Protein AF-A0A563VR10-F1 (afdb_monomer)

Mean predicted aligned error: 5.76 Å

Foldseek 3Di:
DPPPPQDLVNLCVLLVHDSVVSVQLPDPPRPDDPVVVQSSQVSVVHGDDDDDDD

InterPro domains:
  IPR010982 Lambda repressor-like, DNA-binding domain superfamily [G3DSA:1.10.260.40] (1-53)
  IPR010982 Lambda repressor-like, DNA-binding domain superfamily [SSF47413] (1-52)

pLDDT: mean 83.27, std 10.64, range [43.84, 93.56]

Nearest PDB structures (foldseek):
  6u0i-assembly1_B  TM=8.425E-01  e=8.651E-03  Escherichia coli str. K-12 substr. DH10B
  6af4-assembly2_F  TM=7.583E-01  e=4.051E-02  Streptococcus pneumoniae TIGR4
  2wiu-assembly1_B  TM=8.029E-01  e=8.477E-02  Escherichia coli
  6af4-assembly1_B  TM=7.416E-01  e=6.931E-02  Streptococcus pneumoniae TIGR4
  5d4z-assembly7_1  TM=7.561E-01  e=2.320E-01  Salmonella phage SPC32H

Secondary structure (DSSP, 8-state):
-------HHHHHHHHTS-HHHHHHHT-TTS---HHHHHHHHHHTT---------

Solvent-accessible surface area (backbone atoms only — not comparable to full-atom values): 3574 Å² total; per-residue (Å²): 134,86,70,75,88,73,47,62,63,58,52,9,62,72,68,74,47,56,52,69,55,45,55,39,66,71,30,90,87,42,95,59,58,66,70,60,50,46,54,57,31,46,75,69,79,41,78,84,83,87,80,93,82,134

Structure (mmCIF, N/CA/C/O backbone):
data_AF-A0A563VR10-F1
#
_entry.id   AF-A0A563VR10-F1
#
loop_
_atom_site.group_PDB
_atom_site.id
_atom_site.type_symbol
_atom_site.label_atom_id
_atom_site.label_alt_id
_atom_site.label_comp_id
_atom_site.label_asym_id
_atom_site.label_entity_id
_atom_site.label_seq_id
_atom_site.pdbx_PDB_ins_code
_atom_site.Cartn_x
_atom_site.Cartn_y
_atom_site.Cartn_z
_atom_site.occupancy
_atom_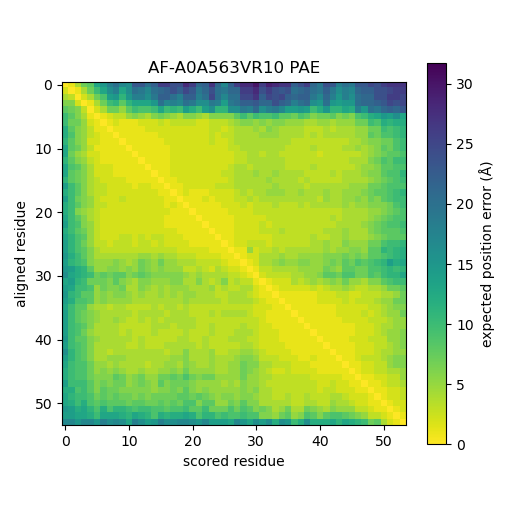site.B_iso_or_equiv
_atom_site.auth_seq_id
_atom_site.auth_comp_id
_atom_site.auth_asym_id
_atom_site.auth_atom_id
_atom_site.pdbx_PDB_model_num
ATOM 1 N N . MET A 1 1 ? 2.557 -19.506 8.532 1.00 43.84 1 MET A N 1
ATOM 2 C CA . MET A 1 1 ? 2.485 -18.954 7.165 1.00 43.84 1 MET A CA 1
ATOM 3 C C . MET A 1 1 ? 3.799 -18.253 6.856 1.00 43.84 1 MET A C 1
ATOM 5 O O . MET A 1 1 ? 3.977 -17.124 7.282 1.00 43.84 1 MET A O 1
ATOM 9 N N . GLN A 1 2 ? 4.742 -18.907 6.172 1.00 44.41 2 GLN A N 1
ATOM 10 C CA . GLN A 1 2 ? 5.739 -18.148 5.412 1.00 44.41 2 GLN A CA 1
ATOM 11 C C . GLN A 1 2 ? 5.053 -17.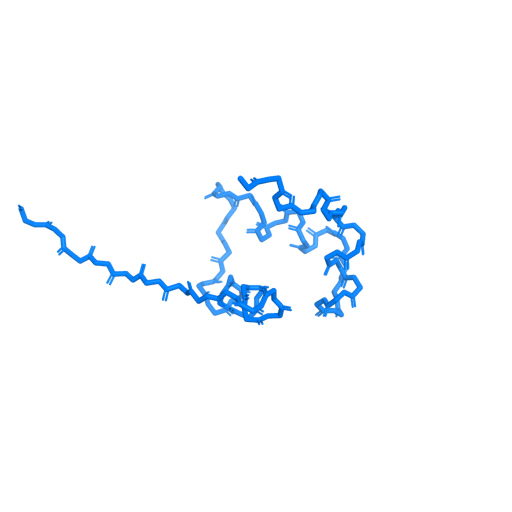782 4.097 1.00 44.41 2 GLN A C 1
ATOM 13 O O . GLN A 1 2 ? 5.117 -18.528 3.121 1.00 44.41 2 GLN A O 1
ATOM 18 N N . GLU A 1 3 ? 4.274 -16.697 4.115 1.00 50.81 3 GLU A N 1
ATOM 19 C CA . GLU A 1 3 ? 3.839 -16.073 2.868 1.00 50.81 3 GLU A CA 1
ATOM 20 C C . GLU A 1 3 ? 5.104 -15.785 2.064 1.00 50.81 3 GLU A C 1
ATOM 22 O O . GLU A 1 3 ? 6.050 -15.204 2.593 1.00 50.81 3 GLU A O 1
ATOM 27 N N . LYS A 1 4 ? 5.153 -16.308 0.833 1.00 56.84 4 LYS A N 1
ATOM 28 C CA . LYS A 1 4 ? 6.276 -16.191 -0.103 1.00 56.84 4 LYS A CA 1
ATOM 29 C C . LYS A 1 4 ? 6.963 -14.839 0.077 1.00 56.84 4 LYS A C 1
ATOM 31 O O . LYS A 1 4 ? 6.298 -13.815 -0.058 1.00 56.84 4 LYS A O 1
ATOM 36 N N . ALA A 1 5 ? 8.266 -14.840 0.355 1.00 67.12 5 ALA A N 1
ATOM 37 C CA . ALA A 1 5 ? 9.074 -13.626 0.408 1.00 67.12 5 ALA A CA 1
ATOM 38 C C . ALA A 1 5 ? 9.145 -13.008 -0.999 1.00 67.12 5 ALA A C 1
ATOM 40 O O . ALA A 1 5 ? 10.111 -13.179 -1.737 1.00 67.12 5 ALA A O 1
ATOM 41 N N . MET A 1 6 ? 8.059 -12.360 -1.410 1.00 78.19 6 MET A N 1
ATOM 42 C CA . MET A 1 6 ? 7.951 -11.647 -2.664 1.00 78.19 6 MET A CA 1
ATOM 43 C C . MET A 1 6 ? 8.884 -10.447 -2.575 1.00 78.19 6 MET A C 1
ATOM 45 O O . MET A 1 6 ? 8.804 -9.628 -1.658 1.00 78.19 6 MET A O 1
ATOM 49 N N . THR A 1 7 ? 9.802 -10.354 -3.524 1.00 86.19 7 THR A N 1
ATOM 50 C CA . THR A 1 7 ? 10.741 -9.237 -3.583 1.00 86.19 7 THR A CA 1
ATOM 51 C C . THR A 1 7 ? 10.021 -7.957 -4.008 1.00 86.19 7 THR A C 1
ATOM 53 O O . THR A 1 7 ? 9.003 -7.992 -4.704 1.00 86.19 7 THR A O 1
ATOM 56 N N . LYS A 1 8 ? 10.585 -6.798 -3.656 1.00 85.69 8 LYS A N 1
ATOM 57 C CA . LYS A 1 8 ? 10.054 -5.486 -4.072 1.00 85.69 8 LYS A CA 1
ATOM 58 C C . LYS A 1 8 ? 9.942 -5.359 -5.596 1.00 85.69 8 LYS A C 1
ATOM 60 O O . LYS A 1 8 ? 9.001 -4.749 -6.082 1.00 85.69 8 LYS A O 1
ATOM 65 N N . VAL A 1 9 ? 10.853 -5.991 -6.340 1.00 88.38 9 VAL A N 1
ATOM 66 C CA . VAL A 1 9 ? 10.842 -6.027 -7.813 1.00 88.38 9 VAL A CA 1
ATOM 67 C C . VAL A 1 9 ? 9.670 -6.850 -8.348 1.00 88.38 9 VAL A C 1
ATOM 69 O O . VAL A 1 9 ? 9.017 -6.440 -9.303 1.00 88.38 9 VAL A O 1
ATOM 72 N N . GLN A 1 10 ? 9.373 -7.997 -7.731 1.00 88.44 10 GLN A N 1
ATOM 73 C CA . GLN A 1 10 ? 8.205 -8.804 -8.099 1.00 88.44 10 GLN A CA 1
ATOM 74 C C . GLN A 1 10 ? 6.900 -8.056 -7.819 1.00 88.44 10 GLN A C 1
ATOM 76 O O . GLN A 1 10 ? 6.001 -8.087 -8.652 1.00 88.44 10 GLN A O 1
ATOM 81 N N . LEU A 1 11 ? 6.829 -7.334 -6.697 1.00 85.69 11 LEU A N 1
ATOM 82 C CA . LEU A 1 11 ? 5.683 -6.488 -6.379 1.00 85.69 11 LEU A CA 1
ATOM 83 C C . LEU A 1 11 ? 5.538 -5.320 -7.368 1.00 85.69 11 LEU A C 1
ATOM 85 O O . LEU A 1 11 ? 4.433 -5.046 -7.814 1.00 85.69 11 LEU A O 1
ATOM 89 N N . ALA A 1 12 ? 6.638 -4.680 -7.772 1.00 89.38 12 ALA A N 1
ATOM 90 C CA . ALA A 1 12 ? 6.611 -3.601 -8.767 1.00 89.38 12 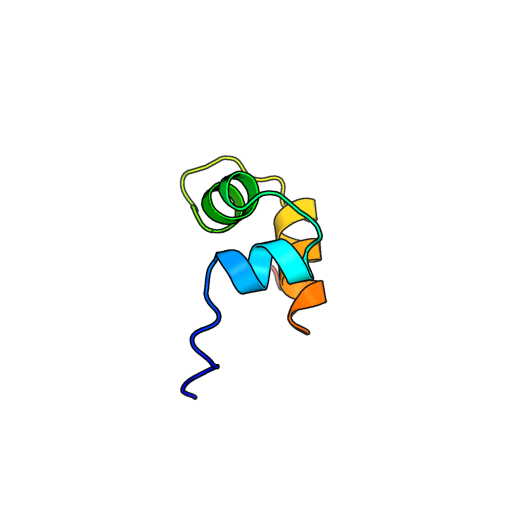ALA A CA 1
ATOM 91 C C . ALA A 1 12 ? 6.043 -4.085 -10.106 1.00 89.38 12 ALA A C 1
ATOM 93 O O . ALA A 1 12 ? 5.143 -3.463 -10.660 1.00 89.38 12 ALA A O 1
ATOM 94 N N . ARG A 1 13 ? 6.505 -5.252 -10.573 1.00 89.75 13 ARG A N 1
ATOM 95 C CA . ARG A 1 13 ? 5.993 -5.887 -11.797 1.00 89.75 13 ARG A CA 1
ATOM 96 C C . ARG A 1 13 ? 4.519 -6.261 -11.691 1.00 89.75 13 ARG A C 1
ATOM 98 O O . ARG A 1 13 ? 3.787 -6.093 -12.653 1.00 89.75 13 ARG A O 1
ATOM 105 N N . LEU A 1 14 ? 4.093 -6.775 -10.539 1.00 86.44 14 LEU A N 1
ATOM 106 C CA . LEU A 1 14 ? 2.700 -7.157 -10.312 1.00 86.44 14 LEU A CA 1
ATOM 107 C C . LEU A 1 14 ? 1.760 -5.943 -10.314 1.00 86.44 14 LEU A C 1
ATOM 109 O O . LEU A 1 14 ? 0.627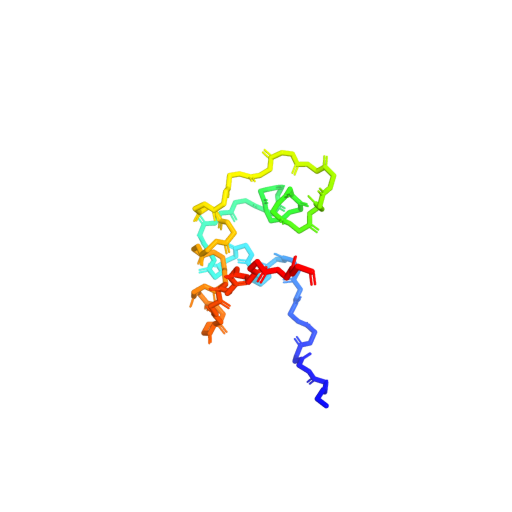 -6.044 -10.773 1.00 86.44 14 LEU A O 1
ATOM 113 N N . LEU A 1 15 ? 2.227 -4.810 -9.789 1.00 84.12 15 LEU A N 1
ATOM 114 C CA . LEU A 1 15 ? 1.459 -3.569 -9.701 1.00 84.12 15 LEU A CA 1
ATOM 115 C C . LEU A 1 15 ? 1.587 -2.671 -10.933 1.00 84.12 15 LEU A C 1
ATOM 117 O O . LEU A 1 15 ? 0.886 -1.663 -10.991 1.00 84.12 15 LEU A O 1
ATOM 121 N N . ASP A 1 16 ? 2.456 -3.032 -11.880 1.00 88.31 16 ASP A N 1
ATOM 122 C CA . ASP A 1 16 ? 2.837 -2.211 -13.033 1.00 88.31 16 ASP A CA 1
ATOM 123 C C . ASP A 1 16 ? 3.303 -0.802 -12.617 1.00 88.31 16 ASP A C 1
ATOM 125 O O . ASP A 1 16 ? 2.837 0.226 -13.104 1.00 88.31 16 ASP A O 1
ATOM 129 N N . VAL A 1 17 ? 4.200 -0.755 -11.626 1.00 88.50 17 VAL A N 1
ATOM 130 C CA . VAL A 1 17 ? 4.782 0.489 -11.099 1.00 88.50 17 VAL A CA 1
ATOM 131 C C . VAL A 1 17 ? 6.286 0.361 -10.899 1.00 88.50 17 VAL A C 1
ATOM 133 O O . VAL A 1 17 ? 6.838 -0.734 -10.767 1.00 88.50 17 VAL A O 1
ATOM 136 N N . ASP A 1 18 ? 6.955 1.505 -10.783 1.00 90.19 18 ASP A N 1
ATOM 137 C CA . ASP A 1 18 ? 8.364 1.555 -10.419 1.00 90.19 18 ASP A CA 1
ATOM 138 C C . ASP A 1 18 ? 8.622 1.016 -9.007 1.00 90.19 18 ASP A C 1
ATOM 140 O O . ASP A 1 18 ? 7.861 1.234 -8.060 1.00 90.19 18 ASP A O 1
ATOM 144 N N . GLU A 1 19 ? 9.791 0.407 -8.807 1.00 88.38 19 GLU A N 1
ATOM 145 C CA . GLU A 1 19 ? 10.210 -0.095 -7.492 1.00 88.38 19 GLU A CA 1
ATOM 146 C C . GLU A 1 19 ? 10.253 1.018 -6.425 1.00 88.38 19 GLU A C 1
ATOM 148 O O . GLU A 1 19 ? 10.055 0.768 -5.235 1.00 88.38 19 GLU A O 1
ATOM 153 N N . LYS A 1 20 ? 10.480 2.273 -6.836 1.00 90.12 20 LYS A N 1
ATOM 154 C CA . LYS A 1 20 ? 10.442 3.437 -5.940 1.00 90.12 20 LYS A CA 1
ATOM 155 C C . LYS A 1 20 ? 9.043 3.670 -5.364 1.00 90.12 20 LYS A C 1
ATOM 157 O O . LYS A 1 20 ? 8.937 3.985 -4.179 1.00 90.12 20 LYS A O 1
ATOM 162 N N . GLU A 1 21 ? 8.000 3.473 -6.166 1.00 87.94 21 GLU A N 1
ATOM 1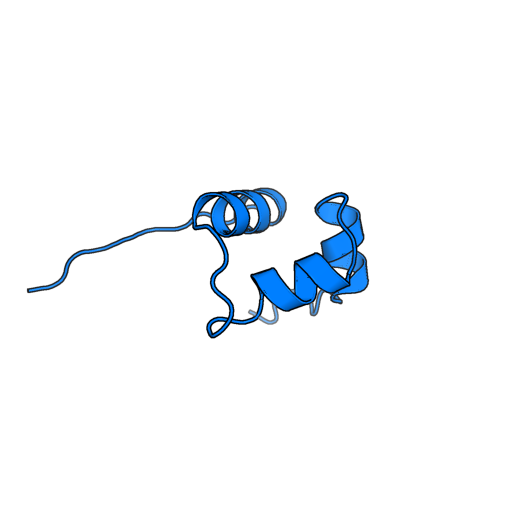63 C CA . GLU A 1 21 ? 6.611 3.555 -5.705 1.00 87.94 21 GLU A CA 1
ATOM 164 C C . GLU A 1 21 ? 6.306 2.417 -4.737 1.00 87.94 21 GLU A C 1
ATOM 166 O O . GLU A 1 21 ? 5.748 2.655 -3.672 1.00 87.94 21 GLU A O 1
ATOM 171 N N . VAL A 1 22 ? 6.788 1.203 -5.017 1.00 88.00 22 VAL A N 1
ATOM 172 C CA . VAL A 1 22 ? 6.664 0.075 -4.081 1.00 88.00 22 VAL A CA 1
ATOM 173 C C . VAL A 1 22 ? 7.305 0.388 -2.729 1.00 88.00 22 VAL A C 1
ATOM 175 O O . VAL A 1 22 ? 6.711 0.120 -1.688 1.00 88.00 22 VAL A O 1
ATOM 178 N N . ARG A 1 23 ? 8.502 0.989 -2.709 1.00 87.94 23 ARG A N 1
ATOM 179 C CA . ARG A 1 23 ? 9.164 1.378 -1.450 1.00 87.94 23 ARG A CA 1
ATOM 180 C C . ARG A 1 23 ? 8.346 2.398 -0.657 1.00 87.94 23 ARG A C 1
ATOM 182 O O . ARG A 1 23 ? 8.331 2.301 0.561 1.00 87.94 23 ARG A O 1
ATOM 189 N N . ARG A 1 24 ? 7.680 3.338 -1.334 1.00 89.56 24 ARG A N 1
ATOM 190 C CA . ARG A 1 24 ? 6.799 4.343 -0.717 1.00 89.56 24 ARG A CA 1
ATOM 191 C C . ARG A 1 24 ? 5.512 3.728 -0.175 1.00 89.56 24 ARG A C 1
ATOM 193 O O . ARG A 1 24 ? 5.123 4.038 0.942 1.00 89.56 24 ARG A O 1
ATOM 200 N N . ILE A 1 25 ? 4.891 2.826 -0.935 1.00 84.44 25 ILE A N 1
ATOM 201 C CA . ILE A 1 25 ? 3.672 2.110 -0.528 1.00 84.44 25 ILE A CA 1
ATOM 202 C C . ILE A 1 25 ? 3.921 1.260 0.721 1.00 84.44 25 ILE A C 1
ATOM 204 O O . ILE A 1 25 ? 3.062 1.179 1.592 1.00 84.44 25 ILE A O 1
ATOM 208 N N . LEU A 1 26 ? 5.101 0.642 0.811 1.00 81.19 26 LEU A N 1
ATOM 209 C CA . LEU A 1 26 ? 5.500 -0.190 1.946 1.00 81.19 26 LEU A CA 1
ATOM 210 C C . LEU A 1 26 ? 6.059 0.601 3.137 1.00 81.19 26 LEU A C 1
ATOM 212 O O . LEU A 1 26 ? 6.335 -0.011 4.165 1.00 81.19 26 LEU A O 1
ATOM 216 N N . ASP A 1 27 ? 6.269 1.913 3.011 1.00 82.75 27 ASP A N 1
ATOM 217 C CA . ASP A 1 27 ? 6.749 2.764 4.100 1.00 82.75 27 ASP A CA 1
ATOM 218 C C . ASP A 1 27 ? 5.557 3.404 4.833 1.00 82.75 27 ASP A C 1
ATOM 220 O O . ASP A 1 27 ? 4.942 4.330 4.299 1.00 82.75 27 ASP A O 1
ATOM 224 N N . PRO A 1 28 ? 5.238 2.985 6.075 1.00 78.06 28 PRO A N 1
ATOM 225 C CA . PRO A 1 28 ? 4.124 3.550 6.838 1.00 78.06 28 PRO A CA 1
ATOM 226 C C . PRO A 1 28 ? 4.328 5.023 7.218 1.00 78.06 28 PRO A C 1
ATOM 228 O O . PRO A 1 28 ? 3.375 5.691 7.609 1.00 78.06 28 PRO A O 1
ATOM 231 N N . ARG A 1 29 ? 5.570 5.529 7.161 1.00 84.88 29 ARG A N 1
ATOM 232 C CA . ARG A 1 29 ? 5.908 6.931 7.454 1.00 84.88 29 ARG A CA 1
ATOM 233 C C . ARG A 1 29 ? 5.787 7.819 6.221 1.00 84.88 29 ARG A C 1
ATOM 235 O O . ARG A 1 29 ? 5.815 9.043 6.346 1.00 84.88 29 ARG A O 1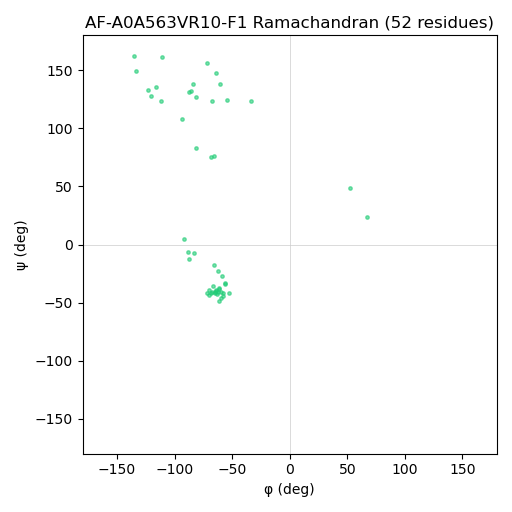
ATOM 242 N N . HIS A 1 30 ? 5.663 7.223 5.039 1.00 84.19 30 HIS A N 1
ATOM 243 C CA . HIS A 1 30 ? 5.385 7.957 3.823 1.00 84.19 30 HIS A CA 1
ATOM 244 C C . HIS A 1 30 ? 3.876 8.144 3.673 1.00 84.19 30 HIS A C 1
ATOM 246 O O . HIS A 1 30 ? 3.104 7.197 3.812 1.00 84.19 30 HIS A O 1
ATOM 252 N N . GLY A 1 31 ? 3.448 9.371 3.370 1.00 82.12 31 GLY A N 1
ATO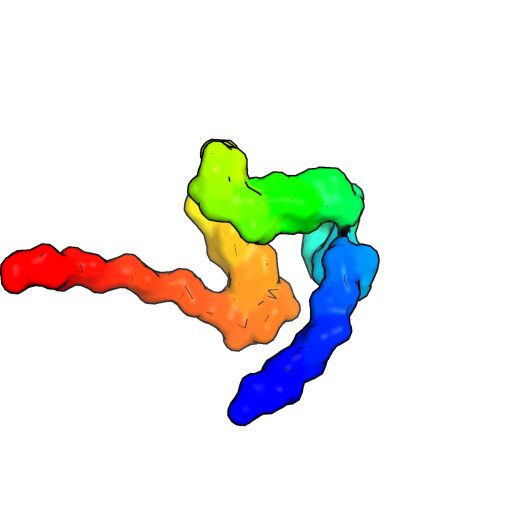M 253 C CA . GLY A 1 31 ? 2.045 9.700 3.121 1.00 82.12 31 GLY A CA 1
ATOM 254 C C . GLY A 1 31 ? 1.536 9.072 1.824 1.00 82.12 31 GLY A C 1
ATOM 255 O O . GLY A 1 31 ? 1.384 9.756 0.815 1.00 82.12 31 GLY A O 1
ATOM 256 N N . THR A 1 32 ? 1.280 7.768 1.841 1.00 83.94 32 THR A N 1
ATOM 257 C CA . THR A 1 32 ? 0.695 7.029 0.724 1.00 83.94 32 THR A CA 1
ATOM 258 C C . THR A 1 32 ? -0.827 7.088 0.825 1.00 83.94 32 THR A C 1
ATOM 260 O O . THR A 1 32 ? -1.408 6.823 1.877 1.00 83.94 32 THR A O 1
ATOM 263 N N . LYS A 1 33 ? -1.500 7.430 -0.279 1.00 87.62 33 LYS A N 1
ATOM 264 C CA . LYS A 1 33 ? -2.970 7.455 -0.335 1.00 87.62 33 LYS A CA 1
ATOM 265 C C . LYS A 1 33 ? -3.534 6.059 -0.051 1.00 87.62 33 LYS A C 1
ATOM 267 O O . LYS A 1 33 ? -3.054 5.084 -0.627 1.00 87.62 33 LYS A O 1
ATOM 272 N N . LEU A 1 34 ? -4.606 5.977 0.741 1.00 86.00 34 LEU A N 1
ATOM 273 C CA . LEU A 1 34 ? -5.275 4.710 1.073 1.00 86.00 34 LEU A CA 1
ATOM 274 C C . LEU A 1 34 ? -5.645 3.896 -0.179 1.00 86.00 34 LEU A C 1
ATOM 276 O O . LEU A 1 34 ? -5.372 2.703 -0.227 1.00 86.00 34 LEU A O 1
ATOM 280 N N . LEU A 1 35 ? -6.153 4.561 -1.223 1.00 86.62 35 LEU A N 1
ATOM 281 C CA . LEU A 1 35 ? -6.485 3.940 -2.515 1.00 86.62 35 LEU A CA 1
ATOM 282 C C . LEU A 1 35 ? -5.294 3.211 -3.160 1.00 86.62 35 LEU A C 1
ATOM 284 O O . LEU A 1 35 ? -5.464 2.196 -3.832 1.00 86.62 35 LEU A O 1
ATOM 288 N N . THR A 1 36 ? -4.074 3.717 -2.972 1.00 87.19 36 THR A N 1
ATOM 289 C CA . THR A 1 36 ? -2.863 3.080 -3.500 1.00 87.19 36 THR A CA 1
ATOM 290 C C . THR A 1 36 ? -2.540 1.807 -2.723 1.00 87.19 36 THR A C 1
ATOM 292 O O . THR A 1 36 ? -2.201 0.791 -3.326 1.00 87.19 36 THR A O 1
ATOM 295 N N . ILE A 1 37 ? -2.686 1.844 -1.396 1.00 83.88 37 ILE A N 1
ATOM 296 C CA . ILE A 1 37 ? -2.487 0.676 -0.529 1.00 83.88 37 ILE A CA 1
ATOM 297 C C . ILE A 1 37 ? -3.544 -0.391 -0.842 1.00 83.88 37 ILE A C 1
ATOM 299 O O . ILE A 1 37 ? -3.217 -1.568 -0.959 1.00 83.88 37 ILE A O 1
ATOM 303 N N . GLU A 1 38 ? -4.795 0.018 -1.053 1.00 87.88 38 GLU A N 1
ATOM 304 C CA . GLU A 1 38 ? -5.894 -0.877 -1.414 1.00 87.88 38 GLU A CA 1
ATOM 305 C C . GLU A 1 38 ? -5.634 -1.593 -2.744 1.00 87.88 38 GLU A C 1
ATOM 307 O O . GLU A 1 38 ? -5.700 -2.819 -2.798 1.00 87.88 38 GLU A O 1
ATOM 312 N N . ARG A 1 39 ? -5.244 -0.860 -3.798 1.00 86.88 39 ARG A N 1
ATOM 313 C CA . ARG A 1 39 ? -4.843 -1.457 -5.085 1.00 86.88 39 ARG A CA 1
ATOM 314 C C . ARG A 1 39 ? -3.673 -2.426 -4.929 1.00 86.88 39 ARG A C 1
ATOM 316 O O . ARG A 1 39 ? -3.684 -3.497 -5.535 1.00 86.88 39 ARG A O 1
ATOM 323 N N . ALA A 1 40 ? -2.680 -2.057 -4.118 1.00 84.31 40 ALA A N 1
AT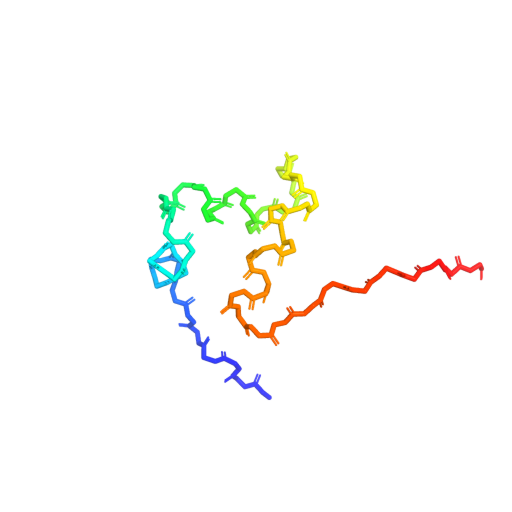OM 324 C CA . ALA A 1 40 ? -1.515 -2.896 -3.874 1.00 84.31 40 ALA A CA 1
ATOM 325 C C . ALA A 1 40 ? -1.890 -4.220 -3.195 1.00 84.31 40 ALA A C 1
ATOM 327 O O . ALA A 1 40 ? -1.419 -5.283 -3.594 1.00 84.31 40 ALA A O 1
ATOM 328 N N . LEU A 1 41 ? -2.778 -4.164 -2.204 1.00 84.12 41 LEU A N 1
ATOM 329 C CA . LEU A 1 41 ? -3.283 -5.342 -1.507 1.00 84.12 41 LEU A CA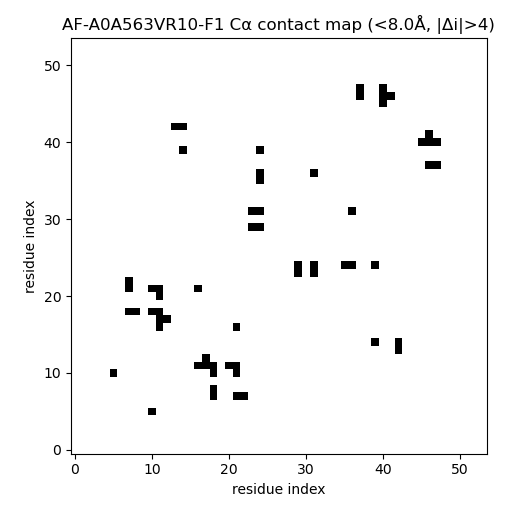 1
ATOM 330 C C . LEU A 1 41 ? -4.203 -6.185 -2.394 1.00 84.12 41 LEU A C 1
ATOM 332 O O . LEU A 1 41 ? -4.076 -7.408 -2.388 1.00 84.12 41 LEU A O 1
ATOM 336 N N . ALA A 1 42 ? -5.052 -5.559 -3.211 1.00 87.25 42 ALA A N 1
ATOM 337 C CA . ALA A 1 42 ? -5.936 -6.258 -4.140 1.00 87.25 42 ALA A CA 1
ATOM 338 C C . ALA A 1 42 ? -5.151 -7.110 -5.149 1.00 87.25 42 ALA A C 1
ATOM 340 O O . ALA A 1 42 ? -5.505 -8.265 -5.386 1.00 87.25 42 ALA A O 1
ATOM 341 N N . ALA A 1 43 ? -4.034 -6.596 -5.675 1.00 85.00 43 ALA A N 1
ATOM 342 C CA . ALA A 1 43 ? -3.152 -7.359 -6.561 1.00 85.00 43 ALA A CA 1
ATOM 343 C C . ALA A 1 43 ? -2.525 -8.591 -5.878 1.00 85.00 43 ALA A C 1
ATOM 345 O O . ALA A 1 43 ? -2.157 -9.556 -6.542 1.00 85.00 43 ALA A O 1
ATOM 346 N N . LEU A 1 44 ? -2.438 -8.579 -4.544 1.00 80.56 44 LEU A N 1
ATOM 347 C CA . LEU A 1 44 ? -1.965 -9.691 -3.716 1.00 80.56 44 LEU A CA 1
ATOM 348 C C . LEU A 1 44 ? -3.093 -10.615 -3.237 1.00 80.56 44 LEU A C 1
ATOM 350 O O . LEU A 1 44 ? -2.840 -11.525 -2.445 1.00 80.56 44 LEU A O 1
ATOM 354 N N . GLY A 1 45 ? -4.332 -10.389 -3.685 1.00 84.19 45 GLY A N 1
ATOM 355 C CA . GLY A 1 45 ? -5.509 -11.117 -3.209 1.00 84.19 45 GLY A CA 1
ATOM 356 C C . GLY A 1 45 ? -5.852 -10.810 -1.747 1.00 84.19 45 GLY A C 1
ATOM 357 O O . GLY A 1 45 ? -6.450 -11.638 -1.062 1.00 84.19 45 GLY A O 1
ATOM 358 N N . LYS A 1 46 ? -5.432 -9.645 -1.245 1.00 86.06 46 LYS A N 1
ATOM 359 C CA . LYS A 1 46 ? -5.689 -9.150 0.112 1.00 86.06 46 LYS A CA 1
ATOM 360 C C . LYS A 1 46 ? -6.650 -7.961 0.066 1.00 86.06 46 LYS A C 1
ATOM 362 O O . LYS A 1 46 ? -6.807 -7.310 -0.962 1.00 86.06 46 LYS A O 1
ATOM 367 N N . ARG A 1 47 ? -7.276 -7.655 1.202 1.00 88.06 47 ARG A N 1
ATOM 368 C CA . ARG A 1 47 ? -8.179 -6.506 1.376 1.00 88.06 47 ARG A CA 1
ATOM 369 C C . ARG A 1 47 ? -7.847 -5.758 2.661 1.00 88.06 47 ARG A C 1
ATOM 371 O O . ARG A 1 47 ? -7.375 -6.373 3.614 1.00 88.06 47 ARG A O 1
ATOM 378 N N . ILE A 1 48 ? -8.085 -4.449 2.667 1.00 86.44 48 ILE A N 1
ATOM 379 C CA . ILE A 1 48 ? -7.993 -3.619 3.874 1.00 86.44 48 ILE A CA 1
ATOM 380 C C . ILE A 1 48 ? -9.313 -3.726 4.631 1.00 86.44 48 ILE A C 1
ATOM 382 O O . ILE A 1 48 ? -10.383 -3.661 4.028 1.00 86.44 48 ILE A O 1
ATOM 386 N N . GLU A 1 49 ? -9.228 -3.837 5.952 1.00 90.00 49 GLU A N 1
ATOM 387 C CA . GLU A 1 49 ? -10.356 -3.645 6.856 1.00 90.00 49 GLU A CA 1
ATOM 388 C C . GLU A 1 49 ? -9.991 -2.541 7.851 1.00 90.00 49 GLU A C 1
ATOM 390 O O . GLU A 1 49 ? -8.889 -2.524 8.400 1.00 90.00 49 GLU A O 1
ATOM 395 N N . LEU A 1 50 ? -10.903 -1.591 8.046 1.00 88.44 50 LEU A N 1
ATOM 396 C CA . LEU A 1 50 ? -10.779 -0.540 9.049 1.00 88.44 50 LEU A CA 1
ATOM 397 C C . LEU A 1 50 ? -11.845 -0.791 10.108 1.00 88.44 50 LEU A C 1
ATOM 399 O O . LEU A 1 50 ? -13.030 -0.861 9.788 1.00 88.44 50 LEU A O 1
ATOM 403 N N . GLN A 1 51 ? -11.417 -0.914 11.360 1.00 93.06 51 GLN A N 1
ATOM 404 C CA . GLN A 1 51 ? -12.306 -1.091 12.498 1.00 93.06 51 GLN A CA 1
ATOM 405 C C . GLN A 1 51 ? -12.099 0.061 13.478 1.00 93.06 51 GLN A C 1
ATOM 407 O O . GLN A 1 51 ? -10.975 0.345 13.890 1.00 93.06 51 GLN A O 1
ATOM 412 N N . LEU A 1 52 ? -13.195 0.717 13.853 1.00 93.56 52 LEU A N 1
ATOM 413 C CA . LEU A 1 52 ? -13.216 1.614 15.001 1.00 93.56 52 LEU A CA 1
ATOM 414 C C . LEU A 1 52 ? -13.370 0.765 16.261 1.00 93.56 52 LEU A C 1
ATOM 416 O O . LEU A 1 52 ? -14.276 -0.064 16.351 1.00 93.56 52 LEU A O 1
ATOM 420 N N . VAL A 1 53 ? -12.469 0.971 17.213 1.00 92.75 53 VAL A N 1
ATOM 421 C CA . VAL A 1 53 ? -12.528 0.377 18.549 1.00 92.75 53 VAL A CA 1
ATOM 422 C C . VAL A 1 53 ? -12.691 1.508 19.562 1.00 92.75 53 VAL A C 1
ATOM 424 O O . VAL A 1 53 ? -12.059 2.555 19.413 1.00 92.75 53 VAL A O 1
ATOM 427 N N . SER A 1 54 ? -13.590 1.315 20.527 1.00 80.94 54 SER A N 1
ATOM 428 C CA . SER A 1 54 ? -13.905 2.249 21.617 1.00 80.94 54 SER A CA 1
ATOM 429 C C . SER A 1 54 ? -13.259 1.814 22.919 1.00 80.94 54 SER A C 1
ATOM 431 O O . SER A 1 54 ? -13.376 0.598 23.204 1.00 80.94 54 SER A O 1
#

Radius of gyration: 12.23 Å; Cα contacts (8 Å, |Δi|>4): 31; chains: 1; bounding box: 25×29×35 Å

Organism: NCBI:txid945734

Sequence (54 aa):
MQEKAMTKVQLARLLDVDEKEVRRILDPRHGTKLLTIERALAALGKRIELQLVS